Protein AF-A0AAD9TME5-F1 (afdb_monomer_lite)

Organism: NCBI:txid168575

Sequence (74 aa):
MTGEEIAGPAAPKVLRFVYFISAGFICTAAINKYRELERKSLLKKQQEENLLSESSTNACINFSILPLNVLLNS

Secondary structure (DSSP, 8-state):
--TTSS--TTHHHHHHHHHHHHHHHHHHHHHHHHHHHHHHHHHHHHHHHHHHHHHHHHHHHHHHHHHHHHHH--

pLDDT: mean 72.06, std 9.73, range [38.62, 89.94]

Foldseek 3Di:
DPPPPPDDPCNVVVVVVVVVVVVVVVVVVCVVVVVVVVVVVVVVVVVVVCVVVVVVVVVVVVVVVVVVVVVVVD

Structure (mmCIF, N/CA/C/O backbone):
data_AF-A0AAD9TME5-F1
#
_entry.id   AF-A0AAD9TME5-F1
#
loop_
_atom_site.group_PDB
_atom_site.id
_atom_site.type_symbol
_atom_site.label_atom_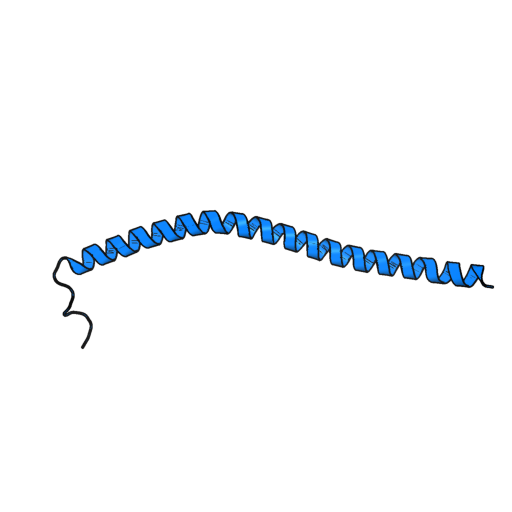id
_atom_site.label_alt_id
_atom_site.label_comp_id
_atom_site.label_asym_id
_atom_site.label_entity_id
_atom_site.label_seq_id
_atom_site.pdbx_PDB_ins_code
_atom_site.Cartn_x
_atom_site.Cartn_y
_atom_site.Cartn_z
_atom_site.occupancy
_atom_site.B_iso_or_equiv
_atom_site.auth_seq_id
_atom_site.auth_comp_id
_atom_site.auth_asym_id
_atom_site.auth_atom_id
_atom_site.pdbx_PDB_model_num
ATOM 1 N N . MET A 1 1 ? 19.595 -21.628 -24.588 1.00 38.62 1 MET A N 1
ATOM 2 C CA . MET A 1 1 ? 19.801 -20.502 -25.519 1.00 38.62 1 MET A CA 1
ATOM 3 C C . MET A 1 1 ? 19.316 -19.261 -24.798 1.00 38.62 1 MET A C 1
ATOM 5 O O . MET A 1 1 ? 18.120 -19.083 -24.613 1.00 38.62 1 MET A O 1
ATOM 9 N N . THR A 1 2 ? 20.264 -18.548 -24.202 1.00 50.69 2 THR A N 1
ATOM 10 C CA . THR A 1 2 ? 20.072 -17.314 -23.435 1.00 50.69 2 THR A CA 1
ATOM 11 C C . THR A 1 2 ? 19.589 -16.213 -24.376 1.00 50.69 2 THR A C 1
ATOM 13 O O . THR A 1 2 ? 19.996 -16.175 -25.531 1.00 50.69 2 THR A O 1
ATOM 16 N N . GLY A 1 3 ? 18.677 -15.356 -23.912 1.00 55.75 3 GLY A N 1
ATOM 17 C CA . GLY A 1 3 ? 18.000 -14.310 -24.696 1.00 55.75 3 GLY A CA 1
ATOM 18 C C . GLY A 1 3 ? 18.891 -13.156 -25.182 1.00 55.75 3 GLY A C 1
ATOM 19 O O . GLY A 1 3 ? 18.449 -12.012 -25.181 1.00 55.75 3 GLY A O 1
ATOM 20 N N . GLU A 1 4 ? 20.128 -13.444 -25.582 1.00 54.34 4 GLU A N 1
ATOM 21 C CA . GLU A 1 4 ? 21.091 -12.509 -26.173 1.00 54.34 4 GLU A CA 1
ATOM 22 C C . GLU A 1 4 ? 20.825 -12.256 -27.671 1.00 54.34 4 GLU A C 1
ATOM 24 O O . GLU A 1 4 ? 21.296 -11.270 -28.225 1.00 54.34 4 GLU A O 1
ATOM 29 N N . GLU A 1 5 ? 19.997 -13.084 -28.316 1.00 55.12 5 GLU A N 1
ATOM 30 C CA . GLU A 1 5 ? 19.781 -13.067 -29.774 1.00 55.12 5 GLU A CA 1
ATOM 31 C C . GLU A 1 5 ? 18.685 -12.076 -30.239 1.00 55.12 5 GLU A C 1
ATOM 33 O O . GLU A 1 5 ? 18.595 -11.754 -31.421 1.00 55.12 5 GLU A O 1
ATOM 38 N N . ILE A 1 6 ? 17.812 -11.593 -29.341 1.00 55.81 6 ILE A N 1
ATOM 39 C CA . ILE A 1 6 ? 16.634 -10.769 -29.718 1.00 55.81 6 ILE A CA 1
ATOM 40 C C . ILE A 1 6 ? 16.961 -9.264 -29.701 1.00 55.81 6 ILE A C 1
ATOM 42 O O . ILE A 1 6 ? 16.227 -8.432 -30.236 1.00 55.81 6 ILE A O 1
ATOM 46 N N . ALA A 1 7 ? 18.082 -8.881 -29.097 1.00 56.94 7 ALA A N 1
ATOM 47 C CA . ALA A 1 7 ? 18.336 -7.507 -28.708 1.00 56.94 7 ALA A CA 1
ATOM 48 C C . ALA A 1 7 ? 19.495 -6.884 -29.497 1.00 56.94 7 ALA A C 1
ATOM 50 O O . ALA A 1 7 ? 20.600 -6.729 -28.987 1.00 56.94 7 ALA A O 1
ATOM 51 N N . GLY A 1 8 ? 19.221 -6.430 -30.726 1.00 60.47 8 GLY A N 1
ATOM 52 C CA . GLY A 1 8 ? 20.107 -5.477 -31.405 1.00 60.47 8 GLY A CA 1
ATOM 53 C C . GLY A 1 8 ? 20.366 -4.226 -30.535 1.00 60.47 8 GLY A C 1
ATOM 54 O O . GLY A 1 8 ? 19.619 -3.979 -29.583 1.00 60.47 8 GLY A O 1
ATOM 55 N N . PRO A 1 9 ? 21.367 -3.379 -30.851 1.00 60.94 9 PRO A N 1
ATOM 56 C CA . PRO A 1 9 ? 21.887 -2.294 -29.988 1.00 60.94 9 PRO A CA 1
ATOM 57 C C . PRO A 1 9 ? 20.862 -1.249 -29.468 1.00 60.94 9 PRO A C 1
ATOM 59 O O . PRO A 1 9 ? 21.203 -0.379 -28.655 1.00 60.94 9 PRO A O 1
ATOM 62 N N . ALA A 1 10 ? 19.605 -1.323 -29.917 1.00 60.09 10 ALA A N 1
ATOM 63 C CA . ALA A 1 10 ? 18.463 -0.515 -29.494 1.00 60.09 10 ALA A CA 1
ATOM 64 C C . ALA A 1 10 ? 17.605 -1.148 -28.371 1.00 60.09 10 ALA A C 1
ATOM 66 O O . ALA A 1 10 ? 17.056 -0.421 -27.543 1.00 60.09 10 ALA A O 1
ATOM 67 N N . ALA A 1 11 ? 17.512 -2.477 -28.288 1.00 60.81 11 ALA A N 1
ATOM 68 C CA . ALA A 1 11 ? 16.667 -3.182 -27.319 1.00 60.81 11 ALA A CA 1
ATOM 69 C C . ALA A 1 11 ? 16.998 -2.901 -25.832 1.00 60.81 11 ALA A C 1
ATOM 71 O O . ALA A 1 11 ? 16.063 -2.651 -25.064 1.00 60.81 11 ALA A O 1
ATOM 72 N N . PRO A 1 12 ? 18.273 -2.816 -25.391 1.00 74.56 12 PRO A N 1
ATOM 73 C CA . PRO A 1 12 ? 18.570 -2.475 -23.997 1.00 74.56 12 PRO A CA 1
ATOM 74 C C . PRO A 1 12 ? 18.222 -1.021 -23.633 1.00 74.56 12 PRO A C 1
ATOM 76 O O . PRO A 1 12 ? 18.051 -0.714 -22.453 1.00 74.56 12 PRO A O 1
ATOM 79 N N . LYS A 1 13 ? 18.083 -0.110 -24.611 1.00 70.94 13 LYS A N 1
ATOM 80 C CA . LYS A 1 13 ? 17.657 1.278 -24.353 1.00 70.94 13 LYS A CA 1
ATOM 81 C C . LYS A 1 13 ? 16.161 1.349 -24.071 1.00 70.94 13 LYS A C 1
ATOM 83 O O . LYS A 1 13 ? 15.759 1.962 -23.088 1.00 70.94 13 LYS A O 1
ATOM 88 N N . VAL A 1 14 ? 15.348 0.680 -24.885 1.00 80.31 14 VAL A N 1
ATOM 89 C CA . VAL A 1 14 ? 13.886 0.658 -24.719 1.00 80.31 14 VAL A CA 1
ATOM 90 C C . VAL A 1 14 ? 13.493 -0.017 -23.404 1.00 80.31 14 VAL A C 1
ATOM 92 O O . VAL A 1 14 ? 12.642 0.501 -22.687 1.00 80.31 14 VAL A O 1
ATOM 95 N N . LEU A 1 15 ? 14.177 -1.101 -23.022 1.00 82.19 15 LEU A N 1
ATOM 96 C CA . LEU A 1 15 ? 13.928 -1.783 -21.749 1.00 82.19 15 LEU A CA 1
ATOM 97 C C . LEU A 1 15 ? 14.149 -0.860 -20.537 1.00 82.19 15 LEU A C 1
ATOM 99 O O . LEU A 1 15 ? 13.345 -0.853 -19.606 1.00 82.19 15 LEU A O 1
ATOM 103 N N . ARG A 1 16 ? 15.198 -0.025 -20.573 1.00 79.69 16 ARG A N 1
ATOM 104 C CA . ARG A 1 16 ? 15.465 0.979 -19.528 1.00 79.69 16 ARG A CA 1
ATOM 105 C C . ARG A 1 16 ? 14.377 2.051 -19.466 1.00 79.69 16 ARG A C 1
ATOM 107 O O . ARG A 1 16 ? 13.987 2.444 -18.371 1.00 79.69 16 ARG A O 1
ATOM 114 N N . PHE A 1 17 ? 13.851 2.487 -20.612 1.00 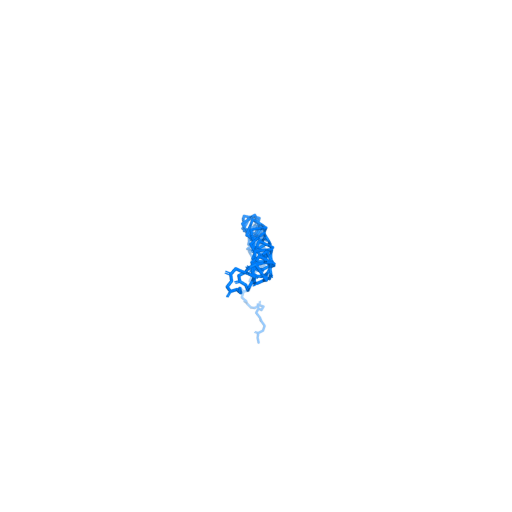84.88 17 PHE A N 1
ATOM 115 C CA . PHE A 1 17 ? 12.731 3.431 -20.645 1.00 84.88 17 PHE A CA 1
ATOM 116 C C . PHE A 1 17 ? 11.449 2.824 -20.071 1.00 84.88 17 PHE A C 1
ATOM 118 O O . PHE A 1 17 ? 10.808 3.454 -19.236 1.00 84.88 17 PHE A O 1
ATOM 125 N N . VAL A 1 18 ? 11.107 1.585 -20.437 1.00 86.31 18 VAL A N 1
ATOM 126 C CA . VAL A 1 18 ? 9.932 0.889 -19.886 1.00 86.31 18 VAL A CA 1
ATOM 127 C C . VAL A 1 18 ? 10.070 0.697 -18.375 1.00 86.31 18 VAL A C 1
ATOM 129 O O . VAL A 1 18 ? 9.101 0.911 -17.649 1.00 86.31 18 VAL A O 1
ATOM 132 N N . TYR A 1 19 ? 11.270 0.383 -17.876 1.00 85.31 19 TYR A N 1
ATOM 133 C CA . TYR A 1 19 ? 11.532 0.287 -16.437 1.00 85.31 19 TYR A CA 1
ATOM 134 C C . TYR A 1 19 ? 11.316 1.626 -15.721 1.00 85.31 19 TYR A C 1
ATOM 136 O O . TYR A 1 19 ? 10.661 1.677 -14.686 1.00 85.31 19 TYR A O 1
ATOM 144 N N . PHE A 1 20 ? 11.803 2.732 -16.287 1.00 85.69 20 PHE A N 1
ATOM 145 C CA . PHE A 1 20 ? 11.663 4.050 -15.666 1.00 85.69 20 PHE A CA 1
ATOM 146 C C . PHE A 1 20 ? 10.211 4.557 -15.682 1.00 85.69 20 PHE A C 1
ATOM 148 O O . PHE A 1 20 ? 9.718 5.072 -14.680 1.00 85.69 20 PHE A O 1
ATOM 155 N N . ILE A 1 21 ? 9.500 4.350 -16.796 1.00 89.94 21 ILE A N 1
ATOM 156 C CA . ILE A 1 21 ? 8.076 4.689 -16.942 1.00 89.94 21 ILE A CA 1
ATOM 157 C C . ILE A 1 21 ? 7.231 3.868 -15.962 1.00 89.94 21 ILE A C 1
ATOM 159 O O . ILE A 1 21 ? 6.387 4.419 -15.255 1.00 89.94 21 ILE A O 1
ATOM 163 N N . SER A 1 22 ? 7.470 2.556 -15.888 1.00 85.94 22 SER A N 1
ATOM 164 C CA . SER A 1 22 ? 6.718 1.675 -14.990 1.00 85.94 22 SER A CA 1
ATOM 165 C C . SER A 1 22 ? 7.027 1.954 -13.516 1.00 85.94 22 SER A C 1
ATOM 167 O O . SER A 1 22 ? 6.094 2.012 -12.717 1.00 85.94 22 SER A O 1
ATOM 169 N N . ALA A 1 23 ? 8.285 2.232 -13.155 1.00 88.25 23 ALA A N 1
ATOM 170 C CA . ALA A 1 23 ? 8.656 2.653 -11.804 1.00 88.25 23 ALA A CA 1
ATOM 171 C C . ALA A 1 23 ? 7.965 3.967 -11.398 1.00 88.25 23 ALA A C 1
ATOM 173 O O . ALA A 1 23 ? 7.411 4.052 -10.303 1.00 88.25 23 ALA A O 1
ATOM 174 N N . GLY A 1 24 ? 7.930 4.966 -12.287 1.00 84.75 24 GLY A N 1
ATOM 175 C CA . GLY A 1 24 ? 7.218 6.224 -12.043 1.00 84.75 24 GLY A CA 1
ATOM 176 C C . GLY A 1 24 ? 5.711 6.020 -11.861 1.00 84.75 24 GLY A C 1
ATOM 177 O O . GLY A 1 24 ? 5.130 6.516 -10.897 1.00 84.75 24 GLY A O 1
ATOM 178 N N . PHE A 1 25 ? 5.091 5.217 -12.729 1.00 87.44 25 PHE A N 1
ATOM 179 C CA . PHE A 1 25 ? 3.662 4.911 -12.665 1.00 87.44 25 PHE A CA 1
ATOM 180 C C . PHE A 1 25 ? 3.273 4.172 -11.378 1.00 87.44 25 PHE A C 1
ATOM 182 O O . PHE A 1 25 ? 2.304 4.545 -10.714 1.00 87.44 25 PHE A O 1
ATOM 189 N N . ILE A 1 26 ? 4.052 3.158 -10.986 1.00 87.50 26 ILE A N 1
ATOM 190 C CA . ILE A 1 26 ? 3.839 2.412 -9.739 1.00 87.50 26 ILE A CA 1
ATOM 191 C C . ILE A 1 26 ? 4.001 3.338 -8.531 1.00 87.50 26 ILE A C 1
ATOM 193 O O . ILE A 1 26 ? 3.207 3.245 -7.601 1.00 87.50 26 ILE A O 1
ATOM 197 N N . CYS A 1 27 ? 4.968 4.259 -8.551 1.00 82.50 27 CYS A N 1
ATOM 198 C CA . CYS A 1 27 ? 5.186 5.206 -7.460 1.00 82.50 27 CYS A CA 1
ATOM 199 C C . CYS A 1 27 ? 3.993 6.168 -7.291 1.00 82.50 27 CYS A C 1
ATOM 201 O O . CYS A 1 27 ? 3.473 6.332 -6.187 1.00 82.50 27 CYS A O 1
ATOM 203 N N . THR A 1 28 ? 3.470 6.729 -8.386 1.00 83.06 28 THR A N 1
ATOM 204 C CA . THR A 1 28 ? 2.267 7.581 -8.351 1.00 83.06 28 THR A CA 1
ATOM 205 C C . THR A 1 28 ? 1.022 6.807 -7.912 1.00 83.06 28 THR A C 1
ATOM 207 O O . THR A 1 28 ? 0.252 7.285 -7.075 1.00 83.06 28 THR A O 1
ATOM 210 N N . ALA A 1 29 ? 0.829 5.589 -8.426 1.00 80.94 29 ALA A N 1
ATOM 211 C CA . ALA A 1 29 ? -0.285 4.734 -8.025 1.00 80.94 29 ALA A CA 1
ATOM 212 C C . ALA A 1 29 ? -0.187 4.326 -6.545 1.00 80.94 29 ALA A C 1
ATOM 214 O O . ALA A 1 29 ? -1.201 4.298 -5.845 1.00 80.94 29 ALA A O 1
ATOM 215 N N . ALA A 1 30 ? 1.025 4.059 -6.051 1.00 81.88 30 ALA A N 1
ATOM 216 C CA . ALA A 1 30 ? 1.280 3.728 -4.656 1.00 81.88 30 ALA A CA 1
ATOM 217 C C . ALA A 1 30 ? 0.920 4.890 -3.729 1.00 81.88 30 ALA A C 1
ATOM 219 O O . ALA A 1 30 ? 0.265 4.649 -2.724 1.00 81.88 30 ALA A O 1
ATOM 220 N N . ILE A 1 31 ? 1.246 6.138 -4.083 1.00 78.31 31 ILE A N 1
ATOM 221 C CA . ILE A 1 31 ? 0.879 7.318 -3.280 1.00 78.31 31 ILE A CA 1
ATOM 222 C C . ILE A 1 31 ? -0.645 7.453 -3.157 1.00 78.31 31 ILE A C 1
ATOM 224 O O . ILE A 1 31 ? -1.166 7.650 -2.056 1.00 78.31 31 ILE A O 1
ATOM 228 N N . ASN A 1 32 ? -1.378 7.284 -4.261 1.00 74.12 32 ASN A N 1
ATOM 229 C CA . ASN A 1 32 ? -2.841 7.346 -4.239 1.00 74.12 32 ASN A CA 1
ATOM 230 C C . ASN A 1 32 ? -3.448 6.210 -3.400 1.00 74.12 32 ASN A C 1
ATOM 232 O O . ASN A 1 32 ? -4.356 6.441 -2.602 1.00 74.12 32 ASN A O 1
ATOM 236 N N . LYS A 1 33 ? -2.897 4.997 -3.513 1.00 73.06 33 LYS A N 1
ATOM 237 C CA . LYS A 1 33 ? -3.365 3.819 -2.770 1.00 73.06 33 LYS A CA 1
ATOM 238 C C . LYS A 1 33 ? -2.978 3.856 -1.286 1.00 73.06 33 LYS A C 1
ATOM 240 O O . LYS A 1 33 ? -3.722 3.352 -0.446 1.00 73.06 33 LYS A O 1
ATOM 245 N N . TYR A 1 34 ? -1.846 4.474 -0.949 1.00 73.06 34 TYR A N 1
ATOM 246 C CA . TYR A 1 34 ? -1.344 4.597 0.420 1.00 73.06 34 TYR A CA 1
ATOM 247 C C . TYR A 1 34 ? -2.273 5.460 1.280 1.00 73.06 34 TYR A C 1
ATOM 249 O O . TYR A 1 34 ? -2.607 5.068 2.394 1.00 73.06 34 TYR A O 1
ATOM 257 N N . ARG A 1 35 ? -2.801 6.563 0.732 1.00 69.94 35 ARG A N 1
ATOM 258 C CA . ARG A 1 35 ? -3.770 7.424 1.440 1.00 69.94 35 ARG A CA 1
ATOM 259 C C . ARG A 1 35 ? -5.082 6.712 1.773 1.00 69.94 35 ARG A C 1
ATOM 261 O O . ARG A 1 35 ? -5.678 6.957 2.823 1.00 69.94 35 ARG A O 1
ATOM 268 N N . GLU A 1 36 ? -5.555 5.840 0.886 1.00 72.31 36 GLU A N 1
ATOM 269 C CA . GLU A 1 36 ? -6.764 5.048 1.140 1.00 72.31 36 GLU A CA 1
ATOM 270 C C . GLU A 1 36 ? -6.522 3.943 2.173 1.00 72.31 36 GLU A C 1
ATOM 272 O O . GLU A 1 36 ? -7.372 3.704 3.034 1.00 72.31 36 GLU A O 1
ATOM 277 N N . LEU A 1 37 ? -5.359 3.289 2.112 1.00 69.19 37 LEU A N 1
ATOM 278 C CA . LEU A 1 37 ? -4.944 2.285 3.092 1.00 69.19 37 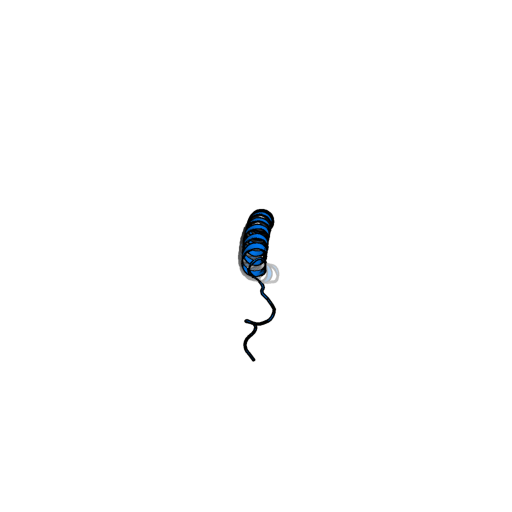LEU A CA 1
ATOM 279 C C . LEU A 1 37 ? -4.763 2.887 4.488 1.00 69.19 37 LEU A C 1
ATOM 281 O O . LEU A 1 37 ? -5.212 2.291 5.465 1.00 69.19 37 LEU A O 1
ATOM 285 N N . GLU A 1 38 ? -4.182 4.080 4.586 1.00 73.50 38 GLU A N 1
ATOM 286 C CA . GLU A 1 38 ? -3.979 4.782 5.852 1.00 73.50 38 GLU A CA 1
ATOM 287 C C . GLU A 1 38 ? -5.318 5.092 6.538 1.00 73.50 38 GLU A C 1
ATOM 289 O O . GLU A 1 38 ? -5.519 4.712 7.696 1.00 73.50 38 GLU A O 1
ATOM 294 N N . ARG A 1 39 ? -6.292 5.648 5.799 1.00 71.12 39 ARG A N 1
ATOM 295 C CA . ARG A 1 39 ? -7.655 5.877 6.314 1.00 71.12 39 ARG A CA 1
ATOM 296 C C . ARG A 1 39 ? -8.346 4.594 6.757 1.00 71.12 39 ARG A C 1
ATOM 298 O O . ARG A 1 39 ? -8.959 4.569 7.822 1.00 71.12 39 ARG A O 1
ATOM 305 N N . LYS A 1 40 ? -8.245 3.526 5.962 1.00 70.06 40 LYS A N 1
ATOM 306 C CA . LYS A 1 40 ? -8.841 2.232 6.319 1.00 70.06 40 LYS A CA 1
ATOM 307 C C . LYS A 1 40 ? -8.183 1.633 7.559 1.00 70.06 40 LYS A C 1
ATOM 309 O O . LYS A 1 40 ? -8.888 1.039 8.363 1.00 70.06 40 LYS A O 1
ATOM 314 N N . SER A 1 41 ? -6.876 1.818 7.752 1.00 70.50 41 SER A N 1
ATOM 315 C CA . SER A 1 41 ? -6.171 1.325 8.941 1.00 70.50 41 SER A CA 1
ATOM 316 C C . SER A 1 41 ? -6.632 2.020 10.227 1.00 70.50 41 SER A C 1
ATOM 318 O O . SER A 1 41 ? -6.844 1.353 11.238 1.00 70.50 41 SER A O 1
ATOM 320 N N . LEU A 1 42 ? -6.858 3.338 10.174 1.00 70.44 42 LEU A N 1
ATOM 321 C CA . LEU A 1 42 ? -7.321 4.125 11.318 1.00 70.44 42 LEU A CA 1
ATOM 322 C C . LEU A 1 42 ? -8.758 3.770 11.699 1.00 70.44 42 LEU A C 1
ATOM 324 O O . LEU A 1 42 ? -9.053 3.584 12.877 1.00 70.44 42 LEU A O 1
ATOM 328 N N . LEU A 1 43 ? -9.630 3.607 10.701 1.00 72.31 43 LEU A N 1
ATOM 329 C CA . LEU A 1 43 ? -11.002 3.152 10.925 1.00 72.31 43 LEU A CA 1
ATOM 330 C C . LEU A 1 43 ? -11.038 1.739 11.511 1.00 72.31 43 LEU A C 1
ATOM 332 O O . LEU A 1 43 ? -11.804 1.486 12.432 1.00 72.31 43 LEU A O 1
ATOM 336 N N . LYS A 1 44 ? -10.174 0.835 11.035 1.00 73.00 44 LYS A N 1
ATOM 337 C CA . LYS A 1 44 ? -10.104 -0.536 11.555 1.00 73.00 44 LYS A CA 1
ATOM 338 C C . LYS A 1 44 ? -9.667 -0.571 13.021 1.00 73.00 44 LYS A C 1
ATOM 340 O O . LYS A 1 44 ? -10.274 -1.291 13.803 1.00 73.00 44 LYS A O 1
ATOM 345 N N . LYS A 1 45 ? -8.677 0.249 13.398 1.00 71.12 45 LYS A N 1
ATOM 346 C CA . LYS A 1 45 ? -8.243 0.388 14.797 1.00 71.12 45 LYS A CA 1
ATOM 347 C C . LYS A 1 45 ? -9.351 0.937 15.693 1.00 71.12 45 LYS A C 1
ATOM 349 O O . LYS A 1 45 ? -9.597 0.370 16.748 1.00 71.12 45 LYS A O 1
ATOM 354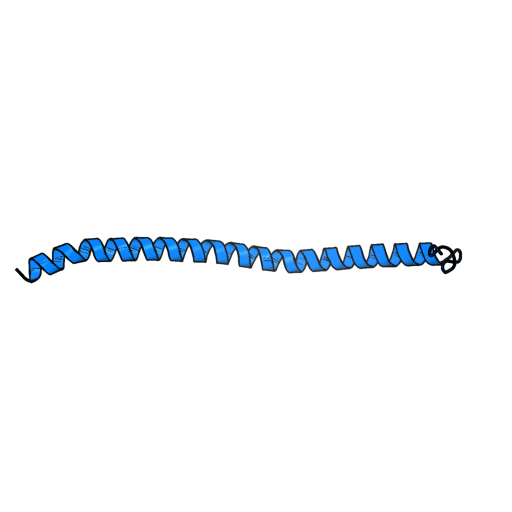 N N . GLN A 1 46 ? -10.051 1.987 15.258 1.00 71.12 46 GLN A N 1
ATOM 355 C CA . GLN A 1 46 ? -11.169 2.527 16.039 1.00 71.12 46 GLN A CA 1
ATOM 356 C 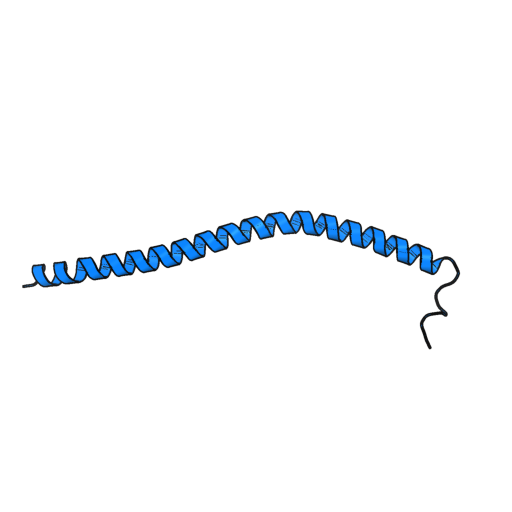C . GLN A 1 46 ? -12.335 1.547 16.167 1.00 71.12 46 GLN A C 1
ATOM 358 O O . GLN A 1 46 ? -13.003 1.525 17.198 1.00 71.12 46 GLN A O 1
ATOM 363 N N . GLN A 1 47 ? -12.599 0.751 15.132 1.00 73.19 47 GLN A N 1
ATOM 364 C CA . GLN A 1 47 ? -13.681 -0.226 15.154 1.00 73.19 47 GLN A CA 1
ATOM 365 C C . GLN A 1 47 ? -13.357 -1.400 16.084 1.00 73.19 47 GLN A C 1
ATOM 367 O O . GLN A 1 47 ? -14.230 -1.845 16.817 1.00 73.19 47 GLN A O 1
ATOM 372 N N . GLU A 1 48 ? -12.106 -1.862 16.103 1.00 73.56 48 GLU A N 1
ATOM 373 C CA . GLU A 1 48 ? -11.638 -2.902 17.024 1.00 73.56 48 GLU A CA 1
ATOM 374 C C . GLU A 1 48 ? -11.646 -2.418 18.483 1.00 73.56 48 GLU A C 1
ATOM 376 O O . GLU A 1 48 ? -12.122 -3.132 19.363 1.00 73.56 48 GLU A O 1
ATOM 381 N N . GLU A 1 49 ? -11.224 -1.175 18.735 1.00 71.31 49 GLU A N 1
ATOM 382 C CA . GLU A 1 49 ? -11.270 -0.561 20.067 1.00 71.31 49 GLU A CA 1
ATOM 383 C C . GLU A 1 49 ? -12.710 -0.334 20.558 1.00 71.31 49 GLU A C 1
ATOM 385 O O . GLU A 1 49 ? -13.020 -0.649 21.707 1.00 71.31 49 GLU A O 1
ATOM 390 N N . ASN A 1 50 ? -13.618 0.131 19.690 1.00 70.94 50 ASN A N 1
ATOM 391 C CA . ASN A 1 50 ? -15.037 0.263 20.037 1.00 70.94 50 ASN A CA 1
ATOM 392 C C . ASN A 1 50 ? -15.680 -1.095 20.320 1.00 70.94 50 ASN A C 1
ATOM 394 O O . ASN A 1 50 ? -16.410 -1.206 21.293 1.00 70.94 50 ASN A O 1
ATOM 398 N N . LEU A 1 51 ? -15.384 -2.136 19.537 1.00 73.62 51 LEU A N 1
ATOM 399 C CA . LEU A 1 51 ? -15.950 -3.471 19.761 1.00 73.62 51 LEU A CA 1
ATOM 400 C C . LEU A 1 51 ? -15.491 -4.070 21.104 1.00 73.62 51 LEU A C 1
ATOM 402 O O . LEU A 1 51 ? -16.275 -4.700 21.813 1.00 73.62 51 LEU A O 1
ATOM 406 N N . LEU A 1 52 ? -14.222 -3.861 21.467 1.00 70.81 52 LEU A N 1
ATOM 407 C CA . LEU A 1 52 ? -13.639 -4.342 22.723 1.00 70.81 52 LEU A CA 1
ATOM 408 C C . LEU A 1 52 ? -14.166 -3.538 23.925 1.00 70.81 52 LEU A C 1
ATOM 410 O O . LEU A 1 52 ? -14.522 -4.115 24.954 1.00 70.81 52 LEU A O 1
ATOM 414 N N . SER A 1 53 ? -14.285 -2.217 23.771 1.00 70.56 53 SER A N 1
ATOM 415 C CA . SER A 1 53 ? -14.875 -1.323 24.773 1.00 70.56 53 SER A CA 1
ATOM 416 C C . SER A 1 53 ? -16.365 -1.610 24.985 1.00 70.56 53 SER A C 1
ATOM 418 O O . SER A 1 53 ? -16.820 -1.719 26.123 1.00 70.56 53 SER A O 1
ATOM 420 N N . GLU A 1 54 ? -17.127 -1.832 23.912 1.00 73.06 54 GLU A N 1
ATOM 421 C CA . GLU A 1 54 ? -18.552 -2.161 23.969 1.00 73.06 54 GLU A CA 1
ATOM 422 C C . GLU A 1 54 ? -18.776 -3.544 24.597 1.00 73.06 54 GLU A C 1
ATOM 424 O O . GLU A 1 54 ? -19.614 -3.685 25.483 1.00 73.06 54 GLU A O 1
ATOM 429 N N . SER A 1 55 ? -17.966 -4.549 24.243 1.00 74.38 55 SER A N 1
ATOM 430 C CA . SER A 1 55 ? -17.995 -5.877 24.877 1.00 74.38 55 SER A CA 1
ATOM 431 C C . SER A 1 55 ? -17.723 -5.809 26.388 1.00 74.38 55 SER A C 1
ATOM 433 O O . SER A 1 55 ? -18.465 -6.384 27.187 1.00 74.38 55 SER A O 1
ATOM 435 N N . SER A 1 56 ? -16.712 -5.036 26.797 1.00 75.00 56 SER A N 1
ATOM 436 C CA . SER A 1 56 ? -16.377 -4.819 28.211 1.00 75.00 56 SER A CA 1
ATOM 437 C C . SER A 1 56 ? -17.483 -4.065 28.962 1.00 75.00 56 SER A C 1
ATOM 439 O O . SER A 1 56 ? -17.873 -4.448 30.068 1.00 75.00 56 SER A O 1
ATOM 441 N N . THR A 1 57 ? -18.058 -3.034 28.338 1.00 76.12 57 THR A N 1
ATOM 442 C CA . THR A 1 57 ? -19.145 -2.239 28.924 1.00 76.12 57 THR A CA 1
ATOM 443 C C . THR A 1 57 ? -20.404 -3.091 29.079 1.00 76.12 57 THR A C 1
ATOM 445 O O . THR A 1 57 ? -20.973 -3.146 30.164 1.00 76.12 57 THR A O 1
ATOM 448 N N . ASN A 1 58 ? -20.790 -3.852 28.053 1.00 77.69 58 ASN A N 1
ATOM 449 C CA . ASN A 1 58 ? -21.944 -4.755 28.086 1.00 77.69 58 ASN A CA 1
ATOM 450 C C . ASN A 1 58 ? -21.802 -5.870 29.133 1.00 77.69 58 ASN A C 1
ATOM 452 O O . ASN A 1 58 ? -22.792 -6.248 29.767 1.00 77.69 58 ASN A O 1
ATOM 456 N N . ALA A 1 59 ? -20.585 -6.378 29.347 1.00 74.44 59 ALA A N 1
ATOM 457 C CA . ALA A 1 59 ? -20.296 -7.331 30.415 1.00 74.44 59 ALA A CA 1
ATOM 458 C C . ALA A 1 59 ? -20.416 -6.686 31.809 1.00 74.44 59 ALA A C 1
ATOM 460 O O . ALA A 1 59 ? -21.021 -7.273 32.707 1.00 74.44 59 ALA A O 1
ATOM 461 N N . CYS A 1 60 ? -19.908 -5.461 31.977 1.00 72.25 60 CYS A N 1
ATOM 462 C CA . CYS A 1 60 ? -20.013 -4.699 33.222 1.00 72.25 60 CYS A CA 1
ATOM 463 C C . CYS A 1 60 ? -21.476 -4.385 33.580 1.00 72.25 60 CYS A C 1
ATOM 465 O O . CYS A 1 60 ? -21.915 -4.654 34.698 1.00 72.25 60 CYS A O 1
ATOM 467 N N . ILE A 1 61 ? -22.264 -3.913 32.607 1.00 76.25 61 ILE A N 1
ATOM 468 C CA . ILE A 1 61 ? -23.687 -3.600 32.790 1.00 76.25 61 ILE A CA 1
ATOM 469 C C . ILE A 1 61 ? -24.466 -4.854 33.221 1.00 76.25 61 ILE A C 1
ATOM 471 O O . ILE A 1 61 ? -25.224 -4.808 34.189 1.00 76.25 61 ILE A O 1
ATOM 475 N N . ASN A 1 62 ? -24.256 -5.994 32.552 1.00 75.44 62 ASN A N 1
ATOM 476 C CA . ASN A 1 62 ? -24.920 -7.248 32.924 1.00 75.44 62 ASN A CA 1
ATOM 477 C C . ASN A 1 62 ? -24.554 -7.705 34.341 1.00 75.44 62 ASN A C 1
ATOM 479 O O . ASN A 1 62 ? -25.430 -8.140 35.088 1.00 75.44 62 ASN A O 1
ATOM 483 N N . PHE A 1 63 ? -23.287 -7.570 34.737 1.00 76.38 63 PHE A N 1
ATOM 484 C CA . PHE A 1 63 ? -22.840 -7.945 36.077 1.00 76.38 63 PHE A CA 1
ATOM 485 C C . PHE A 1 63 ? -23.423 -7.036 37.169 1.00 76.38 63 PHE A C 1
ATOM 487 O O . PHE A 1 63 ? -23.754 -7.516 38.249 1.00 76.38 63 PHE A O 1
ATOM 494 N N . SER A 1 64 ? -23.601 -5.741 36.894 1.00 71.38 64 SER A N 1
ATOM 495 C CA . SER A 1 64 ? -24.218 -4.798 37.837 1.00 71.38 64 SER A CA 1
ATOM 496 C C . SER A 1 64 ? -25.738 -4.950 37.961 1.00 71.38 64 SER A C 1
ATOM 498 O O . SER A 1 64 ? -26.284 -4.687 39.031 1.00 71.38 64 SER A O 1
ATOM 500 N N . ILE A 1 65 ? -26.435 -5.386 36.907 1.00 71.50 65 ILE A N 1
ATOM 501 C CA . ILE A 1 65 ? -27.900 -5.557 36.925 1.00 71.50 65 ILE A CA 1
ATOM 502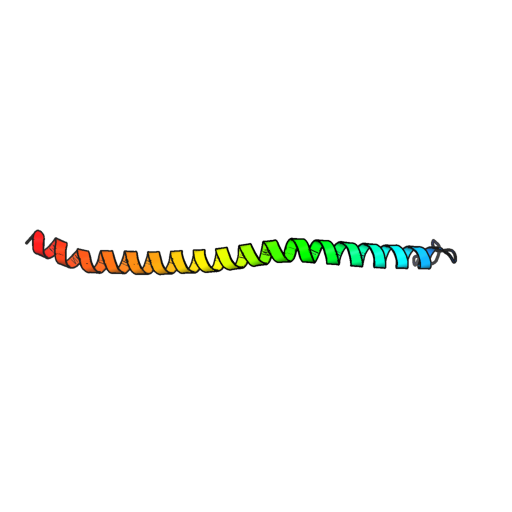 C C . ILE A 1 65 ? -28.313 -6.900 37.549 1.00 71.50 65 ILE A C 1
ATOM 504 O O . ILE A 1 65 ? -29.359 -6.977 38.195 1.00 71.50 65 ILE A O 1
ATOM 508 N N . LEU A 1 66 ? -27.487 -7.944 37.419 1.00 71.00 66 LEU A N 1
ATOM 509 C CA . LEU A 1 66 ? -27.751 -9.272 37.985 1.00 71.00 66 LEU A CA 1
ATOM 510 C C . LEU A 1 66 ? -28.098 -9.259 39.494 1.00 71.00 66 LEU A C 1
ATOM 512 O O . LEU A 1 66 ? -29.130 -9.829 39.855 1.00 71.00 66 LEU A O 1
ATOM 516 N N . PRO A 1 67 ? -27.329 -8.595 40.386 1.00 68.75 67 PRO A N 1
ATOM 517 C CA . PRO A 1 67 ? -27.671 -8.538 41.806 1.00 68.75 67 PRO A CA 1
ATOM 518 C C . PRO A 1 67 ? -28.927 -7.699 42.079 1.00 68.75 67 PRO A C 1
ATOM 520 O O . PRO A 1 67 ? -29.668 -8.012 43.006 1.00 68.75 67 PRO A O 1
ATOM 523 N N . LEU A 1 68 ? -29.206 -6.674 41.264 1.00 68.81 68 LEU A N 1
ATOM 524 C CA . LEU A 1 68 ? -30.381 -5.814 41.426 1.00 68.81 68 LEU A CA 1
ATOM 525 C C . LEU A 1 68 ? -31.683 -6.576 41.137 1.00 68.81 68 LEU A C 1
ATOM 527 O O . LEU A 1 68 ? -32.673 -6.404 41.840 1.00 68.81 68 LEU A O 1
ATOM 531 N N . ASN A 1 69 ? -31.669 -7.455 40.132 1.00 64.19 69 ASN A N 1
ATOM 532 C CA . ASN A 1 69 ? -32.840 -8.238 39.740 1.00 64.19 69 ASN A CA 1
ATOM 533 C C . ASN A 1 69 ? -33.154 -9.371 40.738 1.00 64.19 69 ASN A C 1
ATOM 535 O O . ASN A 1 69 ? -34.316 -9.702 40.951 1.00 64.19 69 ASN A O 1
ATOM 539 N N . VAL A 1 70 ? -32.128 -9.934 41.389 1.00 68.81 70 VAL A N 1
ATOM 540 C CA . VAL A 1 70 ? -32.289 -10.925 42.472 1.00 68.81 70 VAL A CA 1
ATOM 541 C C . VAL A 1 70 ? -32.902 -10.285 43.721 1.00 68.81 70 VAL A C 1
ATOM 543 O O . VAL A 1 70 ? -33.779 -10.876 44.348 1.00 68.81 70 VAL A O 1
ATOM 546 N N . LEU A 1 71 ? -32.489 -9.059 44.052 1.00 61.50 71 LEU A N 1
ATOM 547 C CA . LEU A 1 71 ? -33.003 -8.307 45.201 1.00 61.50 71 LEU A CA 1
ATOM 548 C C . LEU A 1 71 ? -34.444 -7.816 45.003 1.00 61.50 71 LEU A C 1
ATOM 550 O O . LEU A 1 71 ? -35.162 -7.651 45.979 1.00 61.50 71 LEU A O 1
ATOM 554 N N . LEU A 1 72 ? -34.870 -7.593 43.756 1.00 65.25 72 LEU A N 1
ATOM 555 C CA . LEU A 1 72 ? -36.233 -7.161 43.431 1.00 65.25 72 LEU A CA 1
ATOM 556 C C . LEU A 1 72 ? -37.247 -8.322 43.378 1.00 65.25 72 LEU A C 1
ATOM 558 O O . LEU A 1 72 ? -38.450 -8.076 43.393 1.00 65.25 72 LEU A O 1
ATOM 562 N N . ASN A 1 73 ? -36.774 -9.568 43.255 1.00 65.50 73 ASN A N 1
ATOM 563 C CA . ASN A 1 73 ? -37.606 -10.778 43.170 1.00 65.50 73 ASN A CA 1
ATOM 564 C C . ASN A 1 73 ? -37.627 -11.600 44.477 1.00 65.50 73 ASN A C 1
ATOM 566 O O . ASN A 1 73 ? -38.241 -12.664 44.508 1.00 65.50 73 ASN A O 1
ATOM 570 N N . SER A 1 74 ? -36.943 -11.120 45.523 1.00 55.94 74 SER A N 1
ATOM 571 C CA . SER A 1 74 ? -36.935 -11.691 46.881 1.00 55.94 74 SER A CA 1
ATOM 572 C C . SER A 1 74 ? -37.873 -10.910 47.794 1.00 55.94 74 SER A C 1
ATOM 574 O O . SER A 1 74 ? -38.515 -11.551 48.653 1.00 55.94 74 SER A O 1
#

Radius of gyration: 30.49 Å; chains: 1; bounding box: 60×28×78 Å